Protein AF-A0A2E1ABH2-F1 (afdb_monomer_lite)

Radius of gyration: 12.92 Å; chains: 1; bounding box: 34×30×27 Å

Foldseek 3Di:
DLDDPPDDVVVVQVCCCVVPVAHFPDKAWDSDDPDPQWTWIWTAGPVRDTDIDIDHDPPDDCCVVVVVVVVD

Structure (mmCIF, N/CA/C/O backbone):
data_AF-A0A2E1ABH2-F1
#
_entry.id   AF-A0A2E1ABH2-F1
#
loop_
_atom_site.group_PDB
_atom_site.id
_atom_site.type_symbol
_atom_site.label_atom_id
_atom_site.label_alt_id
_atom_site.label_comp_id
_atom_site.label_asym_id
_atom_site.label_entity_id
_atom_site.label_seq_id
_atom_site.pdbx_PDB_ins_code
_atom_site.Cartn_x
_atom_site.Cartn_y
_atom_site.Cartn_z
_atom_site.occu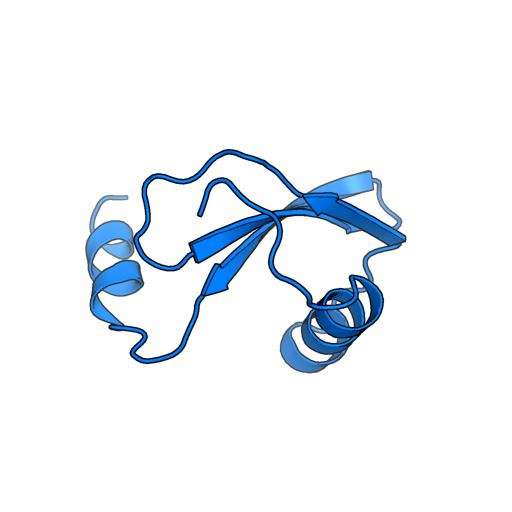pancy
_atom_site.B_iso_or_equiv
_atom_site.auth_seq_id
_atom_site.auth_comp_id
_atom_site.auth_asym_id
_atom_site.auth_atom_id
_atom_site.pdbx_PDB_model_num
ATOM 1 N N . MET A 1 1 ? -1.250 2.956 -13.914 1.00 79.81 1 MET A N 1
ATOM 2 C CA . MET A 1 1 ? 0.207 3.141 -14.113 1.00 79.81 1 MET A CA 1
ATOM 3 C C . MET A 1 1 ? 0.830 1.790 -14.407 1.00 79.81 1 MET A C 1
ATOM 5 O O . MET A 1 1 ? 0.559 0.844 -13.678 1.00 79.81 1 MET A O 1
ATOM 9 N N . LEU A 1 2 ? 1.616 1.688 -15.480 1.00 85.50 2 LEU A N 1
ATOM 10 C CA . LEU A 1 2 ? 2.314 0.445 -15.846 1.00 85.50 2 LEU A CA 1
ATOM 11 C C . LEU A 1 2 ? 3.766 0.414 -15.349 1.00 85.50 2 LEU A C 1
ATOM 13 O O . LEU A 1 2 ? 4.399 -0.637 -15.365 1.00 85.50 2 LEU A O 1
ATOM 17 N N . GLU A 1 3 ? 4.267 1.548 -14.864 1.00 89.00 3 GLU A N 1
ATOM 18 C CA . GLU A 1 3 ? 5.592 1.689 -14.270 1.00 89.00 3 GLU A CA 1
ATOM 19 C C . GLU A 1 3 ? 5.479 1.828 -12.752 1.00 89.00 3 GLU A C 1
ATOM 21 O O . GLU A 1 3 ? 4.540 2.449 -12.237 1.00 89.00 3 GLU A O 1
ATOM 26 N N . LYS A 1 4 ? 6.444 1.240 -12.035 1.00 91.06 4 LYS A N 1
ATOM 27 C CA . LYS A 1 4 ? 6.508 1.329 -10.578 1.00 91.06 4 LYS A CA 1
ATOM 28 C C . LYS A 1 4 ? 6.871 2.769 -10.190 1.00 91.06 4 LYS A C 1
ATOM 30 O O . LYS A 1 4 ? 7.903 3.262 -10.649 1.00 91.06 4 LYS A O 1
ATOM 35 N N . PRO A 1 5 ? 6.073 3.447 -9.348 1.00 91.38 5 PRO A N 1
ATOM 36 C CA . PRO A 1 5 ? 6.420 4.779 -8.881 1.00 91.38 5 PRO A CA 1
ATOM 37 C C . PRO A 1 5 ? 7.710 4.735 -8.047 1.00 91.38 5 PRO A C 1
ATOM 39 O O . PRO A 1 5 ? 7.983 3.724 -7.393 1.00 91.38 5 PRO A O 1
ATOM 42 N N . PRO A 1 6 ? 8.490 5.829 -8.018 1.00 94.06 6 PRO A N 1
ATOM 43 C CA . PRO A 1 6 ? 9.740 5.923 -7.265 1.00 94.06 6 PRO A CA 1
ATOM 44 C C . PRO A 1 6 ? 9.477 6.140 -5.763 1.00 94.06 6 PRO A C 1
ATOM 46 O O . PRO A 1 6 ? 9.983 7.078 -5.153 1.00 94.06 6 PRO A O 1
ATOM 49 N N . ILE A 1 7 ? 8.639 5.290 -5.172 1.00 93.38 7 ILE A N 1
ATOM 50 C CA . ILE A 1 7 ? 8.303 5.259 -3.749 1.00 93.38 7 ILE A CA 1
ATOM 51 C C . ILE A 1 7 ? 8.827 3.935 -3.202 1.00 93.38 7 ILE A C 1
ATOM 53 O O . ILE A 1 7 ? 8.615 2.882 -3.807 1.00 93.38 7 ILE A O 1
ATOM 57 N N . ALA A 1 8 ? 9.532 3.998 -2.075 1.00 95.69 8 ALA A N 1
ATOM 58 C CA . ALA A 1 8 ? 10.052 2.815 -1.407 1.00 95.69 8 ALA A CA 1
ATOM 59 C C . ALA A 1 8 ? 8.898 1.930 -0.911 1.00 95.69 8 ALA A C 1
ATOM 61 O O . ALA A 1 8 ? 7.898 2.431 -0.385 1.00 95.69 8 ALA A O 1
ATOM 62 N N . ASP A 1 9 ? 9.034 0.613 -1.058 1.00 95.94 9 ASP A N 1
ATOM 63 C CA . ASP A 1 9 ? 7.980 -0.327 -0.666 1.00 95.94 9 ASP A CA 1
ATOM 64 C C . ASP A 1 9 ? 7.734 -0.263 0.850 1.00 95.94 9 ASP A C 1
ATOM 66 O O . ASP A 1 9 ? 6.594 -0.353 1.297 1.00 95.94 9 ASP A O 1
ATOM 70 N N . GLU A 1 10 ? 8.775 0.007 1.641 1.00 95.69 10 GLU A N 1
ATOM 71 C CA . GLU A 1 10 ? 8.707 0.205 3.090 1.00 95.69 10 GLU A CA 1
ATOM 72 C C . GLU A 1 10 ? 7.797 1.374 3.473 1.00 95.69 10 GLU A C 1
ATOM 74 O O . GLU A 1 10 ? 7.075 1.294 4.466 1.00 95.69 10 GLU A O 1
ATOM 79 N N . THR A 1 11 ? 7.787 2.447 2.676 1.00 96.19 11 THR A N 1
ATOM 80 C CA . THR A 1 11 ? 6.882 3.581 2.890 1.00 96.19 11 THR A CA 1
ATOM 81 C C . THR A 1 11 ? 5.434 3.154 2.687 1.00 96.19 11 THR A C 1
ATOM 83 O O . THR A 1 11 ? 4.578 3.472 3.508 1.00 96.19 11 THR A O 1
ATOM 86 N N . ILE A 1 12 ? 5.158 2.381 1.635 1.00 95.75 12 ILE A N 1
ATOM 87 C CA . ILE A 1 12 ? 3.810 1.874 1.351 1.00 95.75 12 ILE A CA 1
ATOM 88 C C . ILE A 1 12 ? 3.361 0.920 2.466 1.00 95.75 12 ILE A C 1
ATOM 90 O O . ILE A 1 12 ? 2.246 1.042 2.972 1.00 95.75 12 ILE A O 1
ATOM 94 N N . LEU A 1 13 ? 4.236 0.008 2.893 1.00 96.50 13 LEU A N 1
ATOM 95 C CA . LEU A 1 13 ? 3.981 -0.929 3.988 1.00 96.50 13 LEU A CA 1
ATOM 96 C C . LEU A 1 13 ? 3.699 -0.207 5.314 1.00 96.50 13 LEU A C 1
ATOM 98 O O . LEU A 1 13 ? 2.760 -0.577 6.021 1.00 96.50 13 LEU A O 1
ATOM 102 N N . ALA A 1 14 ? 4.464 0.840 5.633 1.00 96.25 14 ALA A N 1
ATOM 103 C CA . ALA A 1 14 ? 4.242 1.661 6.819 1.00 96.25 14 ALA A CA 1
ATOM 104 C C . ALA A 1 14 ? 2.879 2.367 6.773 1.00 96.25 14 ALA A C 1
ATOM 106 O O . ALA A 1 14 ? 2.130 2.293 7.746 1.00 96.25 14 ALA A O 1
ATOM 107 N N . CYS A 1 15 ? 2.511 2.965 5.633 1.00 95.38 15 CYS A N 1
ATOM 108 C CA . CYS A 1 15 ? 1.194 3.579 5.457 1.00 95.38 15 CYS A CA 1
ATOM 109 C C . CYS A 1 15 ? 0.052 2.566 5.615 1.00 95.38 15 CYS A C 1
ATOM 111 O O . CYS A 1 15 ? -0.973 2.886 6.212 1.00 95.38 15 CYS A O 1
ATOM 113 N N . ILE A 1 16 ? 0.213 1.338 5.105 1.00 96.12 16 ILE A N 1
ATOM 114 C CA . ILE A 1 16 ? -0.791 0.276 5.271 1.00 96.12 16 ILE A CA 1
ATOM 115 C C . ILE A 1 16 ? -0.954 -0.082 6.754 1.00 96.12 16 ILE A C 1
ATOM 117 O O . ILE A 1 16 ? -2.081 -0.185 7.245 1.00 96.12 16 ILE A O 1
ATOM 121 N N . ALA A 1 17 ? 0.158 -0.238 7.474 1.00 96.69 17 ALA A N 1
ATOM 122 C CA . ALA A 1 17 ? 0.134 -0.557 8.896 1.00 96.69 17 ALA A CA 1
ATOM 123 C C . ALA A 1 17 ? -0.509 0.560 9.730 1.00 96.69 17 ALA A C 1
ATOM 125 O O . ALA A 1 17 ? -1.304 0.267 10.620 1.00 96.69 17 ALA A O 1
ATOM 126 N N . GLU A 1 18 ? -0.204 1.823 9.428 1.00 97.25 18 GLU A N 1
ATOM 127 C CA . GLU A 1 18 ? -0.751 2.986 10.129 1.00 97.25 18 GLU A CA 1
ATOM 128 C C . GLU A 1 18 ? -2.249 3.185 9.852 1.00 97.25 18 GLU A C 1
ATOM 130 O O . GLU A 1 18 ? -3.032 3.341 10.787 1.00 97.25 18 GLU A O 1
ATOM 135 N N . ALA A 1 19 ? -2.666 3.146 8.583 1.00 94.81 19 ALA A N 1
ATOM 136 C CA . ALA A 1 19 ? -4.036 3.480 8.195 1.00 94.81 19 ALA A CA 1
ATOM 137 C C . ALA A 1 19 ? -5.034 2.329 8.393 1.00 94.81 19 ALA A C 1
ATOM 139 O O . ALA A 1 19 ? -6.210 2.577 8.651 1.00 94.81 19 ALA A O 1
ATOM 140 N N . TYR A 1 20 ? -4.583 1.076 8.261 1.00 94.12 20 TYR A N 1
ATOM 141 C CA . TYR A 1 20 ? -5.461 -0.100 8.285 1.00 94.12 20 TYR A CA 1
ATOM 142 C C . TYR A 1 20 ? -5.158 -1.070 9.434 1.00 94.12 20 TYR A C 1
ATOM 144 O O . TYR A 1 20 ? -5.883 -2.046 9.606 1.00 94.12 20 TYR A O 1
ATOM 152 N N . GLY A 1 21 ? -4.091 -0.853 10.213 1.00 95.31 21 GLY A N 1
ATOM 153 C CA . GLY A 1 21 ? -3.659 -1.799 11.251 1.00 95.31 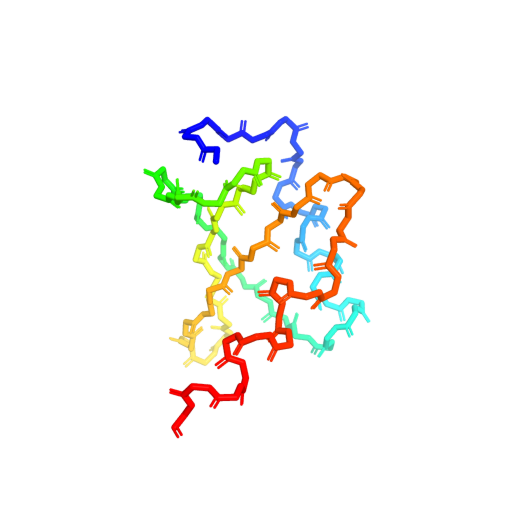21 GLY A CA 1
ATOM 154 C C . GLY A 1 21 ? -3.143 -3.131 10.692 1.00 95.31 21 GLY A C 1
ATOM 155 O O . GLY A 1 21 ? -2.988 -4.101 11.435 1.00 95.31 21 GLY A O 1
ATOM 156 N N . LEU A 1 22 ? -2.886 -3.194 9.383 1.00 95.25 22 LEU A N 1
ATOM 157 C CA . LEU A 1 22 ? -2.526 -4.411 8.670 1.00 95.25 22 LEU A CA 1
ATOM 158 C C . LEU A 1 22 ? -1.007 -4.515 8.498 1.00 95.25 22 LEU A C 1
ATOM 160 O O . LEU A 1 22 ? -0.374 -3.650 7.897 1.00 95.25 22 LEU A O 1
ATOM 164 N N . LYS A 1 23 ? -0.408 -5.604 8.991 1.00 96.00 23 LYS A N 1
ATOM 165 C CA . LYS A 1 23 ? 1.025 -5.880 8.812 1.00 96.00 23 LYS A CA 1
ATOM 166 C C . LYS A 1 23 ? 1.246 -6.795 7.613 1.00 96.00 23 LYS A C 1
ATOM 168 O O . LYS A 1 23 ? 0.927 -7.979 7.669 1.00 96.00 23 LYS A O 1
ATOM 173 N N . MET A 1 24 ? 1.831 -6.238 6.561 1.00 96.69 24 MET A N 1
ATOM 174 C CA . MET A 1 24 ? 2.204 -6.956 5.342 1.00 96.69 24 MET A CA 1
ATOM 175 C C . MET A 1 24 ? 3.703 -7.276 5.377 1.00 96.69 24 MET A C 1
ATOM 177 O O . MET A 1 24 ? 4.500 -6.420 5.757 1.00 96.69 24 MET A O 1
ATOM 181 N N . HIS A 1 25 ? 4.101 -8.488 4.989 1.00 93.81 25 HIS A N 1
ATOM 182 C CA . HIS A 1 25 ? 5.518 -8.887 4.911 1.00 93.81 25 HIS A CA 1
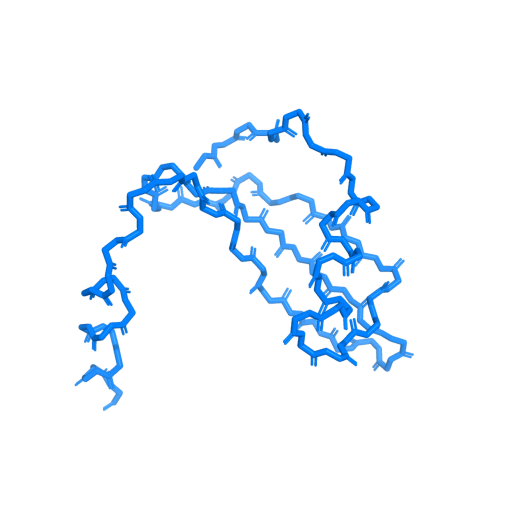ATOM 183 C C . HIS A 1 25 ? 6.037 -8.985 3.472 1.00 93.81 25 HIS A C 1
ATOM 185 O O . HIS A 1 25 ? 7.235 -9.155 3.255 1.00 93.81 25 HIS A O 1
ATOM 191 N N . SER A 1 26 ? 5.149 -8.909 2.483 1.00 95.38 26 SER A N 1
ATOM 192 C CA . SER A 1 26 ? 5.512 -8.877 1.071 1.00 95.38 26 SER A CA 1
ATOM 193 C C . SER A 1 26 ? 4.673 -7.837 0.349 1.00 95.38 26 SER A C 1
ATOM 195 O O . SER A 1 26 ? 3.479 -7.699 0.622 1.00 95.38 26 SER A O 1
ATOM 197 N N . LEU A 1 27 ? 5.303 -7.126 -0.582 1.00 97.31 27 LEU A N 1
ATOM 198 C CA . LEU A 1 27 ? 4.658 -6.202 -1.498 1.00 97.31 27 LEU A CA 1
ATOM 199 C C . LEU A 1 27 ? 5.271 -6.397 -2.884 1.00 97.31 27 LEU A C 1
ATOM 201 O O . LEU A 1 27 ? 6.480 -6.273 -3.058 1.00 97.31 27 LEU A O 1
ATOM 205 N N . ALA A 1 28 ? 4.441 -6.712 -3.872 1.00 97.00 28 ALA A N 1
ATOM 206 C CA . ALA A 1 28 ? 4.866 -6.896 -5.253 1.00 97.00 28 ALA A CA 1
ATOM 207 C C . ALA A 1 28 ? 4.110 -5.925 -6.156 1.00 97.00 28 ALA A C 1
ATOM 209 O O . ALA A 1 28 ? 2.879 -5.920 -6.166 1.00 97.00 28 ALA A O 1
ATOM 210 N N . PHE A 1 29 ? 4.838 -5.112 -6.924 1.00 95.81 29 PHE A N 1
ATOM 211 C CA . PHE A 1 29 ? 4.231 -4.254 -7.939 1.00 95.81 29 PHE A CA 1
ATOM 212 C C . PHE A 1 29 ? 3.612 -5.108 -9.046 1.00 95.81 29 PHE A C 1
ATOM 214 O O . PHE A 1 29 ? 4.230 -6.051 -9.541 1.00 95.81 29 PHE A O 1
ATOM 221 N N . LEU A 1 30 ? 2.396 -4.753 -9.445 1.00 94.25 30 LEU A N 1
ATOM 222 C CA . LEU A 1 30 ? 1.706 -5.344 -10.576 1.00 94.25 30 LEU A CA 1
ATOM 223 C C . LEU A 1 30 ? 1.647 -4.296 -11.684 1.00 94.25 30 LEU A C 1
ATOM 225 O O . LEU A 1 30 ? 1.007 -3.258 -11.523 1.00 94.25 30 LEU A O 1
ATOM 229 N N . ALA A 1 31 ? 2.257 -4.592 -12.834 1.00 90.75 31 ALA A N 1
ATOM 230 C CA . ALA A 1 31 ? 2.116 -3.798 -14.058 1.00 90.75 31 ALA A CA 1
ATOM 231 C C . ALA A 1 31 ? 0.727 -4.024 -14.693 1.00 90.75 31 ALA A C 1
ATOM 233 O O . ALA A 1 31 ? 0.592 -4.438 -15.842 1.00 90.75 31 ALA A O 1
ATOM 234 N N . LEU A 1 32 ? -0.316 -3.819 -13.890 1.00 83.19 32 LEU A N 1
ATOM 235 C CA . LEU A 1 32 ? -1.711 -4.087 -14.189 1.00 83.19 32 LEU A CA 1
ATOM 236 C C . LEU A 1 32 ? -2.535 -2.936 -13.616 1.00 83.19 32 LEU A C 1
ATOM 238 O O . LEU A 1 32 ? -2.598 -2.754 -12.405 1.00 83.19 32 LEU A O 1
ATOM 242 N N . GLY A 1 33 ? -3.188 -2.158 -14.472 1.00 71.75 33 GLY A N 1
ATOM 243 C CA . GLY A 1 33 ? -4.067 -1.090 -14.010 1.00 71.75 33 GLY A CA 1
ATOM 244 C C . GLY A 1 33 ? -4.689 -0.319 -15.162 1.00 71.75 33 GLY A C 1
ATOM 245 O O . GLY A 1 33 ? -3.970 0.200 -16.010 1.00 71.75 33 GLY A O 1
ATOM 246 N N . ALA A 1 34 ? -6.020 -0.239 -15.165 1.00 71.81 34 ALA A N 1
ATOM 247 C CA . ALA A 1 34 ? -6.800 0.590 -16.088 1.00 71.81 34 ALA A CA 1
ATOM 248 C C . ALA A 1 34 ? -7.129 1.974 -15.498 1.00 71.81 34 ALA A C 1
ATOM 250 O O . ALA A 1 34 ? -7.569 2.870 -16.213 1.00 71.81 34 ALA A O 1
ATOM 251 N N . ASP A 1 35 ? -6.902 2.148 -14.195 1.00 76.75 35 ASP A N 1
ATOM 252 C CA . ASP A 1 35 ? -7.147 3.403 -13.505 1.00 76.75 35 ASP A CA 1
ATOM 253 C C . ASP A 1 35 ? -6.029 4.408 -13.808 1.00 76.75 35 ASP A C 1
ATOM 255 O O . ASP A 1 35 ? -4.830 4.116 -13.663 1.00 76.75 35 ASP A O 1
ATOM 259 N N . VAL A 1 36 ? -6.446 5.616 -14.184 1.00 78.81 36 VAL A N 1
ATOM 260 C CA . VAL A 1 36 ? -5.568 6.777 -14.342 1.00 78.81 36 VAL A CA 1
ATOM 261 C C . VAL A 1 36 ? -4.841 7.041 -13.019 1.00 78.81 36 VAL A C 1
ATOM 263 O O . VAL A 1 36 ? -5.407 6.857 -11.938 1.00 78.81 36 VAL A O 1
ATOM 266 N N . ASP A 1 37 ? -3.551 7.368 -13.116 1.00 85.25 37 ASP A N 1
ATOM 267 C CA . ASP A 1 37 ? -2.679 7.754 -11.996 1.00 85.25 37 ASP A CA 1
ATOM 268 C C . ASP A 1 37 ? -2.695 6.804 -10.786 1.00 85.25 37 ASP A C 1
ATOM 270 O O . ASP A 1 37 ? -2.503 7.201 -9.635 1.00 85.25 37 ASP A O 1
ATOM 274 N N . THR A 1 38 ? -2.931 5.516 -11.054 1.00 89.19 38 THR A N 1
ATOM 275 C CA . THR A 1 38 ? -2.983 4.465 -10.035 1.00 89.19 38 THR A CA 1
ATOM 276 C C . THR A 1 38 ? -1.911 3.407 -10.274 1.00 89.19 38 THR A C 1
ATOM 278 O O . THR A 1 38 ? -1.900 2.755 -11.321 1.00 89.19 38 THR A O 1
ATOM 281 N N . ALA A 1 39 ? -1.035 3.194 -9.299 1.00 92.81 39 ALA A N 1
ATOM 282 C CA . ALA A 1 39 ? -0.152 2.036 -9.214 1.00 92.81 39 ALA A CA 1
ATOM 283 C C . ALA A 1 39 ? -0.831 0.918 -8.412 1.00 92.81 39 ALA A C 1
ATOM 285 O O . ALA A 1 39 ? -1.579 1.175 -7.466 1.00 92.81 39 ALA A O 1
ATOM 286 N N . VAL A 1 40 ? -0.581 -0.329 -8.797 1.00 94.31 40 VAL A N 1
ATOM 287 C CA . VAL A 1 40 ? -1.229 -1.499 -8.205 1.00 94.31 40 VAL A CA 1
ATOM 288 C C . VAL A 1 40 ? -0.178 -2.441 -7.646 1.00 94.31 40 VAL A C 1
ATOM 290 O O . VAL A 1 40 ? 0.863 -2.668 -8.261 1.00 94.31 40 VAL A O 1
ATOM 293 N N . TYR A 1 41 ? -0.468 -3.009 -6.481 1.00 95.75 41 TYR A N 1
ATOM 294 C CA . TYR A 1 41 ? 0.397 -3.963 -5.810 1.00 95.75 41 TYR A CA 1
ATOM 295 C C . TYR A 1 41 ? -0.408 -5.139 -5.264 1.00 95.75 41 TYR A C 1
ATOM 297 O O . TYR A 1 41 ? -1.582 -5.010 -4.909 1.00 95.75 41 TYR A O 1
ATOM 305 N N . ARG A 1 42 ? 0.258 -6.284 -5.141 1.00 96.81 42 ARG A N 1
ATOM 306 C CA . ARG A 1 42 ? -0.187 -7.409 -4.321 1.00 96.81 42 ARG A CA 1
ATOM 307 C C . ARG A 1 42 ? 0.579 -7.374 -3.007 1.00 96.81 42 ARG A C 1
ATOM 309 O O . ARG A 1 42 ? 1.806 -7.441 -3.032 1.00 96.81 42 ARG A O 1
ATOM 316 N N . ALA A 1 43 ? -0.132 -7.291 -1.890 1.00 97.44 43 ALA A N 1
ATOM 317 C CA . ALA A 1 43 ? 0.453 -7.409 -0.559 1.00 97.44 43 ALA A CA 1
ATOM 318 C C . ALA A 1 43 ? 0.074 -8.748 0.083 1.00 97.44 43 ALA A C 1
ATOM 320 O O . ALA A 1 43 ? -1.004 -9.273 -0.202 1.00 97.44 43 ALA A O 1
ATOM 321 N N . ILE A 1 44 ? 0.961 -9.295 0.916 1.00 97.94 44 ILE A N 1
ATOM 322 C CA . ILE A 1 44 ? 0.736 -10.547 1.651 1.00 97.94 44 ILE A CA 1
ATOM 323 C C . ILE A 1 44 ? 0.970 -10.317 3.139 1.00 97.94 44 ILE A C 1
ATOM 325 O O . ILE A 1 44 ? 1.990 -9.734 3.525 1.00 97.94 44 ILE A O 1
ATOM 329 N N . ASP A 1 45 ? 0.008 -10.749 3.954 1.00 96.50 45 ASP A N 1
ATOM 330 C CA . ASP A 1 45 ? 0.114 -10.745 5.412 1.00 96.50 45 ASP A CA 1
ATOM 331 C C . ASP A 1 45 ? 0.697 -12.054 5.954 1.00 96.50 45 ASP A C 1
ATOM 333 O O . ASP A 1 45 ? 0.850 -13.035 5.237 1.00 96.50 45 ASP A O 1
ATOM 337 N N . ALA A 1 46 ? 1.024 -12.081 7.248 1.00 94.75 46 ALA A N 1
ATOM 338 C CA . ALA A 1 46 ? 1.659 -13.243 7.878 1.00 94.75 46 ALA A CA 1
ATOM 339 C C . ALA A 1 46 ? 0.789 -14.518 7.886 1.00 94.75 46 ALA A C 1
ATOM 341 O O . ALA A 1 46 ? 1.287 -15.588 8.226 1.00 94.75 46 ALA A O 1
ATOM 342 N N . ALA A 1 47 ? -0.499 -14.404 7.551 1.00 95.56 47 ALA A N 1
ATOM 343 C CA . ALA A 1 47 ? -1.412 -15.526 7.377 1.00 95.56 47 ALA A CA 1
ATOM 344 C C . ALA A 1 47 ? -1.532 -15.955 5.900 1.00 95.56 47 ALA A C 1
ATOM 346 O O . ALA A 1 47 ? -2.431 -16.725 5.567 1.00 95.56 47 ALA A O 1
ATOM 347 N N . GLU A 1 48 ? -0.643 -15.471 5.023 1.00 94.75 48 GLU A N 1
ATOM 348 C CA . GLU A 1 48 ? -0.640 -15.699 3.572 1.00 94.75 48 GLU A CA 1
ATOM 349 C C . GLU A 1 48 ? -1.886 -15.148 2.851 1.00 94.75 48 GLU A C 1
ATOM 351 O O . GLU A 1 48 ? -2.183 -15.512 1.707 1.00 94.75 48 GLU A O 1
ATOM 356 N N . SER A 1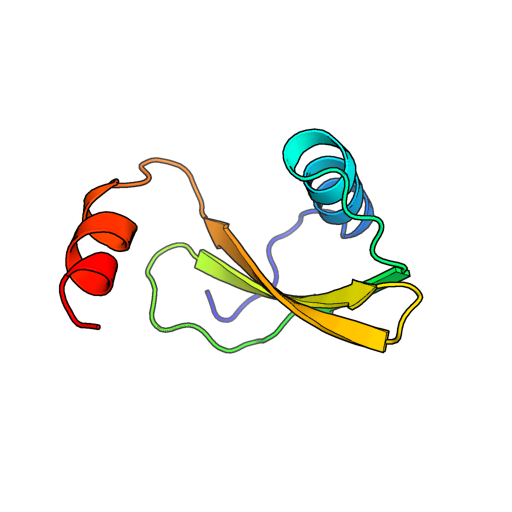 49 ? -2.616 -14.224 3.484 1.00 96.06 49 SER A N 1
ATOM 357 C CA . SER A 1 49 ? -3.769 -13.576 2.860 1.00 96.06 49 SER A CA 1
ATOM 358 C C . SER A 1 49 ? -3.296 -12.517 1.872 1.00 96.06 49 SER A C 1
ATOM 360 O O . SER A 1 49 ? -2.438 -11.688 2.182 1.00 96.06 49 SER A O 1
ATOM 362 N N . ALA A 1 50 ? -3.875 -12.531 0.671 1.00 96.69 50 ALA A N 1
ATOM 363 C CA . ALA A 1 50 ? -3.523 -11.602 -0.394 1.00 96.69 50 ALA A CA 1
ATOM 364 C C . ALA A 1 50 ? -4.455 -10.392 -0.439 1.00 96.69 50 ALA A C 1
ATOM 366 O O . ALA A 1 50 ? -5.674 -10.534 -0.514 1.00 96.69 50 ALA A O 1
ATOM 367 N N . TYR A 1 51 ? -3.858 -9.204 -0.495 1.00 96.12 51 TYR A N 1
ATOM 368 C CA . TYR A 1 51 ? -4.559 -7.931 -0.611 1.00 96.12 51 TYR A CA 1
ATOM 369 C C . TYR A 1 51 ? -4.192 -7.242 -1.920 1.00 96.12 51 TYR A C 1
ATOM 371 O O . TYR A 1 51 ? -3.035 -7.247 -2.353 1.00 96.12 51 TYR A O 1
ATOM 379 N N . PHE A 1 52 ? -5.193 -6.621 -2.536 1.00 94.12 52 PHE A N 1
ATOM 380 C CA . PHE A 1 52 ? -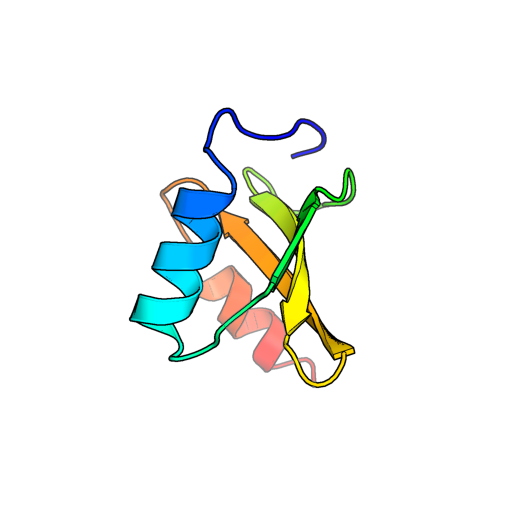5.023 -5.796 -3.722 1.00 94.12 52 PHE A CA 1
ATOM 381 C C . PHE A 1 52 ? -4.902 -4.332 -3.303 1.00 94.12 52 PHE A C 1
ATOM 383 O O . PHE A 1 52 ? -5.878 -3.710 -2.885 1.00 94.12 52 PHE A O 1
ATOM 390 N N . VAL A 1 53 ? -3.691 -3.785 -3.387 1.00 93.88 53 VAL A N 1
ATOM 391 C CA . VAL A 1 53 ? -3.380 -2.428 -2.932 1.00 93.88 53 VAL A CA 1
ATOM 392 C C . VAL A 1 53 ? -3.352 -1.491 -4.132 1.00 93.88 53 VAL A C 1
ATOM 394 O O . VAL A 1 53 ? -2.643 -1.737 -5.108 1.00 93.88 53 VAL A O 1
ATOM 397 N N . LYS A 1 54 ? -4.103 -0.393 -4.047 1.00 91.69 54 LYS A N 1
ATOM 398 C CA . LYS A 1 54 ? -4.135 0.662 -5.066 1.00 91.69 54 LYS A CA 1
ATOM 399 C C . LYS A 1 54 ? -3.541 1.934 -4.479 1.00 91.69 54 LYS A C 1
ATOM 401 O O . LYS A 1 54 ? -4.114 2.514 -3.562 1.00 91.69 54 LYS A O 1
ATOM 406 N N . LEU A 1 55 ? -2.412 2.366 -5.025 1.00 91.31 55 LEU A N 1
ATOM 407 C CA . LEU A 1 55 ? -1.774 3.634 -4.696 1.00 91.31 55 LEU A CA 1
ATOM 408 C C . LEU A 1 55 ? -2.151 4.658 -5.762 1.00 91.31 55 LEU A C 1
ATOM 410 O O . LEU A 1 55 ? -1.839 4.460 -6.934 1.00 91.31 55 LEU A O 1
ATOM 414 N N . ARG A 1 56 ? -2.828 5.735 -5.367 1.00 88.31 56 ARG A N 1
ATOM 415 C CA . ARG A 1 56 ? -3.317 6.769 -6.286 1.00 88.31 56 ARG A CA 1
ATOM 416 C C . ARG A 1 56 ? -2.590 8.087 -6.059 1.00 88.31 56 ARG A C 1
ATOM 418 O O . ARG A 1 56 ? -2.425 8.501 -4.913 1.00 88.31 56 ARG A O 1
ATOM 425 N N . GLN A 1 57 ? -2.180 8.740 -7.141 1.00 82.19 57 GLN A N 1
ATOM 426 C CA . GLN A 1 57 ? -1.700 10.120 -7.093 1.00 82.19 57 GLN A CA 1
ATOM 427 C C . GLN A 1 57 ? -2.872 11.068 -6.755 1.00 82.19 57 GLN A C 1
ATOM 429 O O . GLN A 1 57 ? -4.035 10.685 -6.883 1.00 82.19 57 GLN A O 1
ATOM 434 N N . ALA A 1 58 ? -2.578 12.269 -6.243 1.00 72.25 58 ALA A N 1
ATOM 435 C CA . ALA A 1 58 ? -3.573 13.233 -5.749 1.00 72.25 58 ALA A CA 1
ATOM 436 C C . ALA A 1 58 ? -4.707 13.557 -6.759 1.00 72.25 58 ALA A C 1
ATOM 438 O O . ALA A 1 58 ? -4.595 13.260 -7.942 1.00 72.25 58 ALA A O 1
ATOM 439 N N . ASN A 1 59 ? -5.776 14.219 -6.285 1.00 70.06 59 ASN A N 1
ATOM 440 C CA . ASN A 1 59 ? -7.081 14.410 -6.961 1.00 70.06 59 ASN A CA 1
ATOM 441 C C . ASN A 1 59 ? -7.981 13.164 -6.977 1.00 70.06 59 ASN A C 1
ATOM 443 O O . ASN A 1 59 ? -8.708 12.910 -7.935 1.00 70.06 59 ASN A O 1
ATOM 447 N N . PHE A 1 60 ? -7.958 12.394 -5.889 1.00 73.00 60 PHE A N 1
ATOM 448 C CA . PHE A 1 60 ? -8.863 11.267 -5.697 1.00 73.00 60 PHE A CA 1
ATOM 449 C C . PHE A 1 60 ? -10.335 11.722 -5.733 1.00 73.00 60 PHE A C 1
ATOM 451 O O . PHE A 1 60 ? -10.813 12.383 -4.811 1.00 73.00 60 PHE A O 1
ATOM 458 N N . ASP A 1 61 ? -11.053 11.341 -6.791 1.00 78.31 61 ASP A N 1
ATOM 459 C CA . ASP A 1 61 ? -12.506 11.483 -6.865 1.00 78.31 61 ASP A CA 1
ATOM 460 C C . ASP A 1 61 ? -13.173 10.312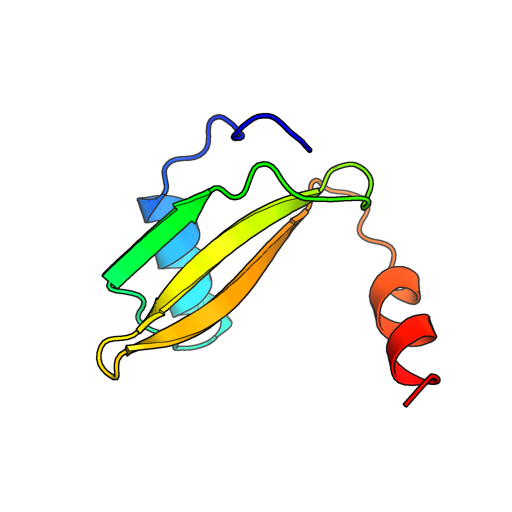 -6.128 1.00 78.31 61 ASP A C 1
ATOM 462 O O . ASP A 1 61 ? -13.058 9.148 -6.534 1.00 78.31 61 ASP A O 1
ATOM 466 N N . ALA A 1 62 ? -13.904 10.625 -5.056 1.00 80.56 62 ALA A N 1
ATOM 467 C CA . ALA A 1 62 ? -14.660 9.650 -4.274 1.00 80.56 62 ALA A CA 1
ATOM 468 C C . ALA A 1 62 ? -15.669 8.858 -5.126 1.00 80.56 62 ALA A C 1
ATOM 470 O O . ALA A 1 62 ? -15.944 7.696 -4.817 1.00 80.56 62 ALA A O 1
ATOM 471 N N . ASN A 1 63 ? -16.154 9.420 -6.243 1.00 80.75 63 ASN A N 1
ATOM 472 C CA . ASN A 1 63 ? -17.031 8.720 -7.185 1.00 80.75 63 ASN A CA 1
ATOM 473 C C . ASN A 1 63 ? -16.396 7.439 -7.744 1.00 80.75 63 ASN A C 1
ATOM 475 O O . ASN A 1 63 ? -17.108 6.480 -8.038 1.00 80.75 63 ASN A O 1
ATOM 479 N N . SER A 1 64 ? -15.061 7.378 -7.820 1.00 75.75 64 SER A N 1
ATOM 480 C CA . SER A 1 64 ? -14.326 6.181 -8.242 1.00 75.75 64 SER A CA 1
ATOM 481 C C . SER A 1 64 ? -14.498 4.987 -7.289 1.00 75.75 64 SER A C 1
ATOM 483 O O . SER A 1 64 ? -14.266 3.853 -7.705 1.00 75.75 64 SER A O 1
ATOM 485 N N . LEU A 1 65 ? -14.903 5.213 -6.034 1.00 80.62 65 LEU A N 1
ATOM 486 C CA . LEU A 1 65 ? -15.289 4.148 -5.097 1.00 80.62 65 LEU A CA 1
ATOM 487 C C . LEU A 1 65 ? -16.806 4.008 -4.975 1.00 80.62 65 LEU A C 1
ATOM 489 O O . LEU A 1 65 ? -17.319 2.892 -4.923 1.00 80.62 65 LEU A O 1
ATOM 493 N N . ILE A 1 66 ? -17.515 5.137 -4.949 1.00 84.25 66 ILE A N 1
ATOM 494 C CA . ILE A 1 66 ? -18.958 5.179 -4.711 1.00 84.25 66 ILE A CA 1
ATOM 495 C C . ILE A 1 66 ? -19.715 4.470 -5.840 1.00 84.25 66 ILE A C 1
ATOM 497 O O . ILE A 1 66 ? -20.555 3.619 -5.565 1.00 84.25 66 ILE A O 1
ATOM 501 N N . VAL A 1 67 ? -19.397 4.749 -7.108 1.00 83.69 67 VAL A N 1
ATOM 502 C CA . VAL A 1 67 ? -20.131 4.157 -8.240 1.00 83.69 67 VAL A CA 1
ATOM 503 C C . VAL A 1 67 ? -19.991 2.627 -8.274 1.00 83.69 67 VAL A C 1
ATOM 505 O O . VAL A 1 67 ? -21.026 1.962 -8.294 1.00 83.69 67 VAL A O 1
ATOM 508 N N . PRO A 1 68 ? -18.780 2.031 -8.195 1.00 80.94 68 PRO A N 1
ATOM 509 C CA . PRO A 1 68 ? -18.648 0.577 -8.091 1.00 80.94 68 PRO A CA 1
ATOM 510 C C . PRO A 1 68 ? -19.363 -0.037 -6.883 1.00 80.94 68 PRO A C 1
ATOM 512 O O . PRO A 1 68 ? -19.870 -1.148 -7.002 1.00 80.94 68 PRO A O 1
ATOM 515 N N . SER A 1 69 ? -19.457 0.674 -5.751 1.00 82.12 69 SER A N 1
ATOM 516 C CA . SER A 1 69 ? -20.165 0.166 -4.564 1.00 82.12 69 SER A CA 1
ATOM 517 C C . SER A 1 69 ? -21.684 0.031 -4.737 1.00 82.12 69 SER A C 1
ATOM 519 O O . SER A 1 69 ? -22.334 -0.646 -3.948 1.00 82.12 69 SER A O 1
ATOM 521 N N . TYR A 1 70 ? -22.262 0.640 -5.776 1.00 86.25 70 TYR A N 1
ATOM 522 C CA . TYR A 1 70 ? -23.675 0.468 -6.131 1.00 86.25 70 TYR A CA 1
ATOM 523 C C . TYR A 1 70 ? -23.914 -0.622 -7.186 1.00 86.25 70 TYR A C 1
ATOM 525 O O . TYR A 1 70 ? -25.062 -0.869 -7.543 1.00 86.25 70 TYR A O 1
ATOM 533 N N . LEU A 1 71 ? -22.858 -1.260 -7.702 1.00 81.69 71 LEU A N 1
ATOM 534 C CA . LEU A 1 71 ? -22.933 -2.278 -8.759 1.00 81.69 71 LEU A CA 1
ATOM 535 C C . LEU A 1 71 ? -22.774 -3.715 -8.221 1.00 81.69 71 LEU A C 1
ATOM 537 O O . LEU A 1 71 ? -22.449 -4.616 -8.995 1.00 81.69 71 LEU A O 1
ATOM 541 N N . HIS A 1 72 ? -22.963 -3.910 -6.912 1.00 58.12 72 HIS A N 1
ATOM 542 C CA . HIS A 1 72 ? -22.931 -5.217 -6.246 1.00 58.12 72 HIS A CA 1
ATOM 543 C C . HIS A 1 72 ? -24.188 -6.047 -6.512 1.00 58.12 72 HIS A C 1
ATOM 545 O O . HIS A 1 72 ? -25.303 -5.493 -6.376 1.00 58.12 72 HIS A O 1
#

pLDDT: mean 89.31, std 8.68, range [58.12, 97.94]

Sequence (72 aa):
MLEKPPIADETILACIAEAYGLKMHSLAFLALGADVDTAVYRAIDAAESAYFVKLRQANFDANSLIVPSYLH

Secondary structure (DSSP, 8-state):
--S--S--HHHHHHHHHHHH---EEEEEEES---STTEEEEEEEETT--EEEEEEE-S---THHHHHHHT--